Protein AF-A0A942TC23-F1 (afdb_monomer_lite)

Structure (mmCIF, N/CA/C/O backbone):
data_AF-A0A942TC23-F1
#
_entry.id   AF-A0A942TC23-F1
#
loop_
_atom_site.group_PDB
_atom_site.id
_atom_site.type_symbol
_atom_site.label_atom_id
_atom_site.label_alt_id
_atom_site.label_comp_id
_atom_site.label_asym_id
_atom_site.label_entity_id
_atom_site.label_seq_id
_atom_site.pdbx_PDB_ins_code
_atom_site.Cartn_x
_atom_site.Cartn_y
_atom_site.Cartn_z
_atom_site.occupancy
_atom_site.B_iso_or_equiv
_atom_site.auth_seq_id
_atom_site.auth_comp_id
_atom_site.auth_asym_id
_atom_site.auth_atom_id
_atom_site.pdbx_PDB_model_num
ATOM 1 N N . MET A 1 1 ? 9.535 6.719 2.657 1.00 56.94 1 MET A N 1
ATOM 2 C CA . MET A 1 1 ? 9.998 5.588 1.820 1.00 56.94 1 MET A CA 1
ATOM 3 C C . MET A 1 1 ? 11.506 5.660 1.689 1.00 56.94 1 MET A C 1
ATOM 5 O O . MET A 1 1 ? 12.014 6.706 1.308 1.00 56.94 1 MET A O 1
ATOM 9 N N . ASN A 1 2 ? 12.215 4.573 1.992 1.00 78.12 2 ASN A N 1
ATOM 10 C CA . ASN A 1 2 ? 13.659 4.498 1.777 1.00 78.12 2 ASN A CA 1
ATOM 11 C C . ASN A 1 2 ? 13.939 4.219 0.296 1.00 78.12 2 ASN A C 1
ATOM 13 O O . ASN A 1 2 ? 14.033 3.068 -0.122 1.00 78.12 2 ASN A O 1
ATOM 17 N N . THR A 1 3 ? 14.073 5.280 -0.502 1.00 85.50 3 THR A N 1
ATOM 18 C CA . THR A 1 3 ? 14.389 5.221 -1.944 1.00 85.50 3 THR A CA 1
ATOM 19 C C . THR A 1 3 ? 15.637 4.390 -2.247 1.00 85.50 3 THR A C 1
ATOM 21 O O . THR A 1 3 ? 15.688 3.712 -3.268 1.00 85.50 3 THR A O 1
ATOM 24 N N . LYS A 1 4 ? 16.606 4.364 -1.323 1.00 90.44 4 LYS A N 1
ATOM 25 C CA . LYS A 1 4 ? 17.812 3.529 -1.417 1.00 90.44 4 LYS A CA 1
ATOM 26 C C . LYS A 1 4 ? 17.490 2.032 -1.432 1.00 90.44 4 LYS A C 1
ATOM 28 O O . LYS A 1 4 ? 18.033 1.307 -2.253 1.00 90.44 4 LYS A O 1
ATOM 33 N N . ALA A 1 5 ? 16.586 1.574 -0.563 1.00 91.00 5 ALA A N 1
ATOM 34 C CA . ALA A 1 5 ? 16.213 0.160 -0.480 1.00 91.00 5 ALA A CA 1
ATOM 35 C C . ALA A 1 5 ? 15.488 -0.308 -1.752 1.00 91.00 5 ALA A C 1
ATOM 37 O O . ALA A 1 5 ? 15.766 -1.392 -2.254 1.00 91.00 5 ALA A O 1
ATOM 38 N N . LEU A 1 6 ? 14.625 0.545 -2.318 1.00 89.38 6 LEU A N 1
ATOM 39 C CA . LEU A 1 6 ? 13.988 0.276 -3.610 1.00 89.38 6 LEU A CA 1
ATOM 40 C C . LEU A 1 6 ? 15.001 0.221 -4.754 1.00 89.38 6 LEU A C 1
ATOM 42 O O . LEU A 1 6 ? 14.930 -0.692 -5.568 1.00 89.38 6 LEU A O 1
ATOM 46 N N . ALA A 1 7 ? 15.962 1.147 -4.801 1.00 93.06 7 ALA A N 1
ATOM 47 C CA . ALA A 1 7 ? 17.002 1.134 -5.826 1.00 93.06 7 ALA A CA 1
ATOM 48 C C . ALA A 1 7 ? 17.832 -0.159 -5.776 1.00 93.06 7 ALA A C 1
ATOM 50 O O . ALA A 1 7 ? 18.037 -0.790 -6.809 1.00 93.06 7 ALA A O 1
ATOM 51 N N . TYR A 1 8 ? 18.241 -0.607 -4.583 1.00 94.69 8 TYR A N 1
ATOM 52 C CA . TYR A 1 8 ? 18.938 -1.888 -4.432 1.00 94.69 8 TYR A CA 1
ATOM 53 C C . TYR A 1 8 ? 18.062 -3.085 -4.816 1.00 94.69 8 TYR A C 1
ATOM 55 O O . TYR A 1 8 ? 18.549 -3.993 -5.484 1.00 94.69 8 TYR A O 1
ATOM 63 N N . GLY A 1 9 ? 16.773 -3.071 -4.464 1.00 93.69 9 GLY A N 1
ATOM 64 C CA . GLY A 1 9 ? 15.825 -4.111 -4.870 1.00 93.69 9 GLY A CA 1
ATOM 65 C C . GLY A 1 9 ? 15.670 -4.210 -6.390 1.00 93.69 9 GLY A C 1
ATOM 66 O O . GLY A 1 9 ? 15.744 -5.304 -6.942 1.00 93.69 9 GLY A O 1
ATOM 67 N N . VAL A 1 10 ? 15.536 -3.072 -7.078 1.00 94.00 10 VAL A N 1
ATOM 68 C CA . VAL A 1 10 ? 15.460 -3.015 -8.547 1.00 94.00 10 VAL A CA 1
ATOM 69 C C . VAL A 1 10 ? 16.768 -3.469 -9.189 1.00 94.00 10 VAL A C 1
ATOM 71 O O . VAL A 1 10 ? 16.729 -4.201 -10.170 1.00 94.00 10 VAL A O 1
ATOM 74 N N . LEU A 1 11 ? 17.926 -3.087 -8.643 1.00 96.56 11 LEU A N 1
ATOM 75 C CA . LEU A 1 11 ? 19.220 -3.515 -9.180 1.00 96.56 11 LEU A CA 1
ATOM 76 C C . LEU A 1 11 ? 19.416 -5.028 -9.053 1.00 96.56 11 LEU A C 1
ATOM 78 O O . LEU A 1 11 ? 19.724 -5.689 -10.041 1.00 96.56 11 LEU A O 1
ATOM 82 N N . ILE A 1 12 ? 19.210 -5.585 -7.859 1.00 96.69 12 ILE A N 1
ATOM 83 C CA . ILE A 1 12 ? 19.391 -7.022 -7.618 1.00 96.69 12 ILE A CA 1
ATOM 84 C C . ILE A 1 12 ? 18.354 -7.821 -8.416 1.00 96.69 12 ILE A C 1
ATOM 86 O O . ILE A 1 12 ? 18.716 -8.760 -9.123 1.00 96.69 12 ILE A O 1
ATOM 90 N N . GLY A 1 13 ? 17.081 -7.419 -8.363 1.00 93.81 13 GLY A N 1
ATOM 91 C CA . GLY A 1 13 ? 16.005 -8.061 -9.118 1.00 93.81 13 GLY A CA 1
ATOM 92 C C . GLY A 1 13 ? 16.201 -7.954 -10.630 1.00 93.81 13 GLY A C 1
ATOM 93 O O . GLY A 1 13 ? 15.973 -8.925 -11.344 1.00 93.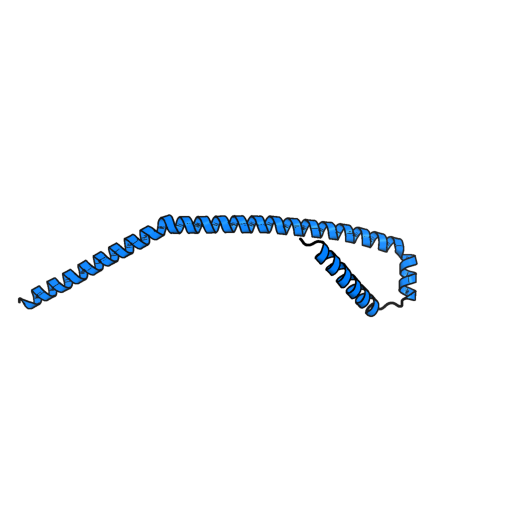81 13 GLY A O 1
ATOM 94 N N . GLY A 1 14 ? 16.695 -6.814 -11.115 1.00 95.81 14 GLY A N 1
ATOM 95 C CA . GLY A 1 14 ? 17.013 -6.594 -12.523 1.00 95.81 14 GLY A CA 1
ATOM 96 C C . GLY A 1 14 ? 18.158 -7.478 -13.010 1.00 95.81 14 GLY A C 1
ATOM 97 O O . GLY A 1 14 ? 18.043 -8.079 -14.072 1.00 95.81 14 GLY A O 1
ATOM 98 N N . VAL A 1 15 ? 19.233 -7.621 -12.228 1.00 97.31 15 VAL A N 1
ATOM 99 C CA . VAL A 1 15 ? 20.358 -8.508 -12.578 1.00 97.31 15 VAL A CA 1
ATOM 100 C C . VAL A 1 15 ? 19.920 -9.969 -12.595 1.00 97.31 15 VAL A C 1
ATOM 102 O O . VAL A 1 15 ? 20.186 -10.672 -13.567 1.00 97.31 15 VAL A O 1
ATOM 105 N N . VAL A 1 16 ? 19.227 -10.424 -11.548 1.00 97.31 16 VAL A N 1
ATOM 106 C CA . VAL A 1 16 ? 18.739 -11.808 -11.468 1.00 97.31 16 VAL A CA 1
ATOM 107 C C . VAL A 1 16 ? 17.738 -12.087 -12.588 1.00 97.31 16 VAL A C 1
ATOM 109 O O . VAL A 1 16 ? 17.874 -13.094 -13.272 1.00 97.31 16 VAL A O 1
ATOM 112 N N . GLY A 1 17 ? 16.789 -11.179 -12.827 1.00 93.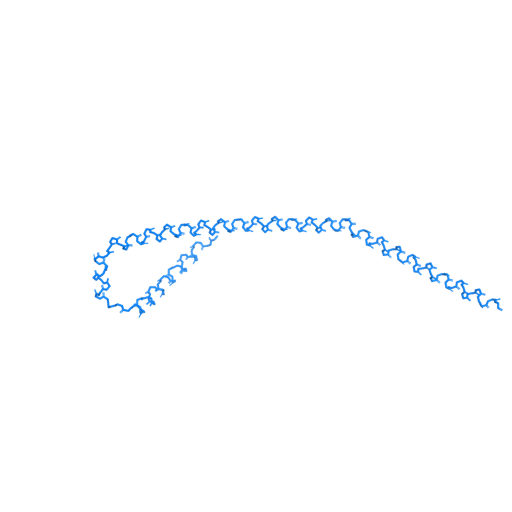50 17 GLY A N 1
ATOM 113 C CA . GLY A 1 17 ? 15.787 -11.304 -13.885 1.00 93.50 17 GLY A CA 1
ATOM 114 C C . GLY A 1 17 ? 16.388 -11.289 -15.289 1.00 93.50 17 GLY A C 1
ATOM 115 O O . GLY A 1 17 ? 15.986 -12.076 -16.139 1.00 93.50 17 GLY A O 1
ATOM 116 N N . ALA A 1 18 ? 17.391 -10.445 -15.540 1.00 92.00 18 ALA A N 1
ATOM 117 C CA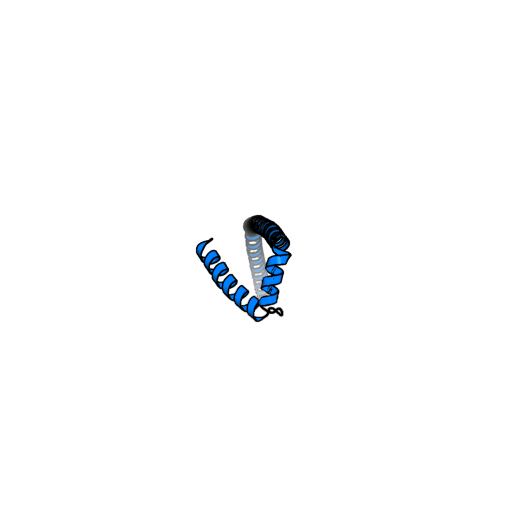 . ALA A 1 18 ? 18.110 -10.451 -16.809 1.00 92.00 18 ALA A CA 1
ATOM 118 C C . ALA A 1 18 ? 18.897 -11.754 -16.998 1.00 92.00 18 ALA A C 1
ATOM 120 O O . ALA A 1 18 ? 18.872 -12.330 -18.081 1.00 92.00 18 ALA A O 1
ATOM 121 N N . ALA A 1 19 ? 19.566 -12.247 -15.953 1.00 93.50 19 ALA A N 1
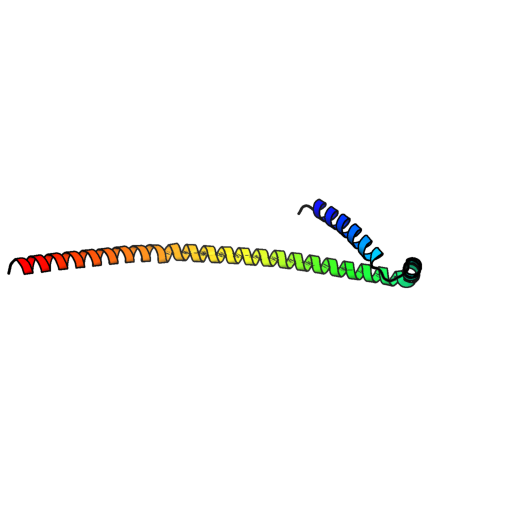ATOM 122 C CA . ALA A 1 19 ? 20.315 -13.498 -16.017 1.00 93.50 19 ALA A CA 1
ATOM 123 C C . ALA A 1 19 ? 19.399 -14.703 -16.280 1.00 93.50 19 ALA A C 1
ATOM 125 O O . ALA A 1 19 ? 19.706 -15.527 -17.141 1.00 93.50 19 ALA A O 1
ATOM 126 N N . THR A 1 20 ? 18.259 -14.793 -15.589 1.00 93.19 20 THR A N 1
ATOM 127 C CA . THR A 1 20 ? 17.282 -15.863 -15.825 1.00 93.19 20 THR A CA 1
ATOM 128 C C . THR A 1 20 ? 16.663 -15.751 -17.210 1.00 93.19 20 THR A C 1
ATOM 130 O O . THR A 1 20 ? 16.601 -16.762 -17.905 1.00 93.19 20 THR A O 1
ATOM 133 N N . ALA A 1 21 ? 16.282 -14.547 -17.650 1.00 88.31 21 ALA A N 1
ATOM 134 C CA . ALA A 1 21 ? 15.747 -14.314 -18.989 1.00 88.31 21 ALA A CA 1
ATOM 135 C C . ALA A 1 21 ? 16.749 -14.710 -20.081 1.00 88.31 21 ALA A C 1
ATOM 137 O O . ALA A 1 21 ? 16.372 -15.382 -21.033 1.00 88.31 21 ALA A O 1
ATOM 138 N N . LEU A 1 22 ? 18.033 -14.368 -19.931 1.00 87.19 22 LEU A N 1
ATOM 139 C CA . LEU A 1 22 ? 19.078 -14.771 -20.877 1.00 87.19 22 LEU A CA 1
ATOM 140 C C . LEU A 1 22 ? 19.313 -16.287 -20.886 1.00 87.19 22 LEU A C 1
ATOM 142 O O . LEU A 1 22 ? 19.587 -16.843 -21.945 1.00 87.19 22 LEU A O 1
ATOM 146 N N . LEU A 1 23 ? 19.196 -16.957 -19.736 1.00 88.19 23 LEU A N 1
ATOM 147 C CA . LEU A 1 23 ? 19.357 -18.410 -19.633 1.00 88.19 23 LEU A CA 1
ATOM 148 C C . LEU A 1 23 ? 18.160 -19.184 -20.211 1.00 88.19 23 LEU A C 1
ATOM 150 O O . LEU A 1 23 ? 18.335 -20.288 -20.717 1.00 88.19 23 LEU A O 1
ATOM 154 N N . THR A 1 24 ? 16.954 -18.619 -20.122 1.00 86.38 24 THR A N 1
ATOM 155 C CA . THR A 1 24 ? 15.707 -19.246 -20.604 1.00 86.38 24 THR A CA 1
ATOM 156 C C . THR A 1 24 ? 15.260 -18.766 -21.983 1.00 86.38 24 THR A C 1
ATOM 158 O O . THR A 1 24 ? 14.319 -19.330 -22.540 1.00 86.38 24 THR A O 1
ATOM 161 N N . ALA A 1 25 ? 15.920 -17.762 -22.564 1.00 82.94 25 ALA A N 1
ATOM 162 C CA . ALA A 1 25 ? 15.612 -17.284 -23.904 1.00 82.94 25 ALA A CA 1
ATOM 163 C C . ALA A 1 25 ? 15.845 -18.400 -24.947 1.00 82.94 25 ALA A C 1
ATOM 165 O O . ALA A 1 25 ? 16.951 -18.935 -25.034 1.00 82.94 25 ALA A O 1
ATOM 166 N N . PRO A 1 26 ? 14.847 -18.734 -25.786 1.00 75.38 26 PRO A N 1
ATOM 167 C CA . PRO A 1 26 ? 14.953 -19.817 -26.768 1.00 75.38 26 PRO A CA 1
ATOM 168 C C . PRO A 1 26 ? 15.817 -19.464 -27.997 1.00 75.38 26 PRO A C 1
ATOM 170 O O . PRO A 1 26 ? 16.090 -20.331 -28.823 1.00 75.38 26 PRO A O 1
ATOM 173 N N . SER A 1 27 ? 16.238 -18.201 -28.144 1.00 76.00 27 SER A N 1
ATOM 174 C CA . SER A 1 27 ? 16.984 -17.683 -29.300 1.00 76.00 27 SER A CA 1
ATOM 175 C C . SER A 1 27 ? 18.499 -17.698 -29.088 1.00 76.00 27 SER A C 1
ATOM 177 O O . SER A 1 27 ? 18.989 -17.323 -28.021 1.00 76.00 27 SER A O 1
ATOM 179 N N . SER A 1 28 ? 19.268 -18.007 -30.135 1.00 81.31 28 SER A N 1
ATOM 180 C CA . SER A 1 28 ? 20.733 -17.913 -30.076 1.00 81.31 28 SER A CA 1
ATOM 181 C C . SER A 1 28 ? 21.210 -16.456 -29.935 1.00 81.31 28 SER A C 1
ATOM 183 O O . SER A 1 28 ? 20.615 -15.531 -30.488 1.00 81.31 28 SER A O 1
ATOM 185 N N . GLY A 1 29 ? 22.339 -16.215 -29.256 1.00 81.12 29 GLY A N 1
ATOM 186 C CA . GLY A 1 29 ? 22.864 -14.851 -29.069 1.00 81.12 29 GLY A CA 1
ATOM 187 C C . GLY A 1 29 ? 23.184 -14.102 -30.378 1.00 81.12 29 GLY A C 1
ATOM 188 O O . GLY A 1 29 ? 23.129 -12.871 -30.420 1.00 81.12 29 GLY A O 1
ATOM 189 N N . LYS A 1 30 ? 23.483 -14.831 -31.466 1.00 84.00 30 LYS A N 1
ATOM 190 C CA . LYS A 1 30 ? 23.681 -14.265 -32.814 1.00 84.00 30 LYS A CA 1
ATOM 191 C C . LYS A 1 30 ? 22.374 -13.712 -33.380 1.00 84.00 30 LYS A C 1
ATOM 193 O O . LYS A 1 30 ? 22.362 -12.627 -33.955 1.00 84.00 30 LYS A O 1
ATOM 198 N N . GLU A 1 31 ? 21.293 -14.450 -33.189 1.00 84.56 31 GLU A N 1
ATOM 199 C CA . GLU A 1 31 ? 19.954 -14.094 -33.640 1.00 84.56 31 GLU A CA 1
ATOM 200 C C . GLU A 1 31 ? 19.407 -12.907 -32.849 1.00 84.56 31 GLU A C 1
ATOM 202 O O . GLU A 1 31 ? 18.974 -11.934 -33.454 1.00 84.56 31 GLU A O 1
ATOM 207 N N . LEU A 1 32 ? 19.584 -12.900 -31.524 1.00 82.56 32 LEU A N 1
ATOM 208 C CA . LEU A 1 32 ? 19.216 -11.766 -30.672 1.00 82.56 32 LEU A CA 1
ATOM 209 C C . LEU A 1 32 ? 19.943 -10.474 -31.083 1.00 82.56 32 LEU A C 1
ATOM 211 O O . LEU A 1 32 ? 19.337 -9.408 -31.151 1.00 82.56 32 LEU A O 1
ATOM 215 N N . ARG A 1 33 ? 21.242 -10.549 -31.410 1.00 85.25 33 ARG A N 1
ATOM 216 C CA . ARG A 1 33 ? 22.001 -9.393 -31.925 1.00 85.25 33 ARG A CA 1
ATOM 217 C C . ARG A 1 33 ? 21.515 -8.920 -33.293 1.00 85.25 33 ARG A C 1
ATOM 219 O O . ARG A 1 33 ? 21.542 -7.715 -33.539 1.00 85.25 33 ARG A O 1
ATOM 226 N N . ASN A 1 34 ? 21.124 -9.834 -34.179 1.00 86.69 34 ASN A N 1
ATOM 227 C CA . ASN A 1 34 ? 20.569 -9.476 -35.485 1.00 86.69 34 ASN A CA 1
ATOM 228 C C . ASN A 1 34 ? 19.191 -8.822 -35.329 1.00 86.69 34 ASN A C 1
ATOM 230 O O . ASN A 1 34 ? 18.985 -7.730 -35.850 1.00 86.69 34 ASN A O 1
ATOM 234 N N . GLN A 1 35 ? 18.314 -9.400 -34.506 1.00 83.62 35 GLN A N 1
ATOM 235 C CA . GLN A 1 35 ? 17.011 -8.826 -34.168 1.00 83.62 35 GLN A CA 1
ATOM 236 C C . GLN A 1 35 ? 17.148 -7.437 -33.531 1.00 83.62 35 GLN A C 1
ATOM 238 O O . GLN A 1 35 ? 16.422 -6.520 -33.895 1.00 83.62 35 GLN A O 1
ATOM 243 N N . LEU A 1 36 ? 18.125 -7.225 -32.641 1.00 82.56 36 LEU A N 1
ATOM 244 C CA . LEU A 1 36 ? 18.390 -5.898 -32.070 1.00 82.56 36 LEU A CA 1
ATOM 245 C C . LEU A 1 36 ? 18.801 -4.862 -33.124 1.00 82.56 36 LEU A C 1
ATOM 247 O O . LEU A 1 36 ? 18.479 -3.683 -32.985 1.00 82.56 36 LEU A O 1
ATOM 251 N N . LYS A 1 37 ? 19.545 -5.280 -34.154 1.00 85.06 37 LYS A N 1
ATOM 252 C CA . LYS A 1 37 ? 19.946 -4.393 -35.252 1.00 85.06 37 LYS A CA 1
ATOM 253 C C . LYS A 1 37 ? 18.768 -4.056 -36.160 1.00 85.06 37 LYS A C 1
ATOM 255 O O . LYS A 1 37 ? 18.654 -2.908 -36.574 1.00 85.06 37 LYS A O 1
ATOM 260 N N . GLU A 1 38 ? 17.919 -5.035 -36.447 1.00 87.12 38 GLU A N 1
ATOM 261 C CA . GLU A 1 38 ? 16.790 -4.892 -37.370 1.00 87.12 38 GLU A CA 1
ATOM 262 C C . GLU A 1 38 ? 15.578 -4.209 -36.720 1.00 87.12 38 GLU A C 1
ATOM 264 O O . GLU A 1 38 ? 14.918 -3.402 -37.362 1.00 87.12 38 GLU A O 1
ATOM 269 N N . SER A 1 39 ? 15.322 -4.458 -35.432 1.00 86.62 39 SER A N 1
ATOM 270 C CA . SER A 1 39 ? 14.110 -4.019 -34.715 1.00 86.62 39 SER A CA 1
ATOM 271 C C . SER A 1 39 ? 14.363 -2.882 -33.717 1.00 86.62 39 SER A C 1
ATOM 273 O O . SER A 1 39 ? 13.596 -2.685 -32.776 1.00 86.62 39 SER A O 1
ATOM 275 N N . LYS A 1 40 ? 15.460 -2.124 -33.861 1.00 86.81 40 LYS A N 1
ATOM 276 C CA . LYS A 1 40 ? 15.843 -1.069 -32.899 1.00 86.81 40 LYS A CA 1
ATOM 277 C C . LYS A 1 40 ? 14.720 -0.050 -32.658 1.00 86.81 40 LYS A C 1
ATOM 279 O O . LYS A 1 40 ? 14.524 0.371 -31.521 1.00 86.81 40 LYS A O 1
ATOM 284 N N . SER A 1 41 ? 14.011 0.362 -33.709 1.00 87.50 41 SER A N 1
ATOM 285 C CA . SER A 1 41 ? 12.872 1.286 -33.606 1.00 87.50 41 SER A CA 1
ATOM 286 C C . SER A 1 41 ? 11.753 0.723 -32.735 1.00 87.50 41 SER A C 1
ATOM 288 O O . SER A 1 41 ? 11.190 1.446 -31.918 1.00 87.50 41 SER A O 1
ATOM 290 N N . ASP A 1 42 ? 11.482 -0.572 -32.864 1.00 89.81 42 ASP A N 1
ATOM 291 C CA . ASP A 1 42 ? 10.398 -1.240 -32.152 1.00 89.81 42 ASP A CA 1
ATOM 292 C C . ASP A 1 42 ? 10.738 -1.367 -30.671 1.00 89.81 42 ASP A C 1
ATOM 294 O O . ASP A 1 42 ? 9.903 -1.070 -29.825 1.00 89.81 42 ASP A O 1
ATOM 298 N N . TRP A 1 43 ? 11.995 -1.682 -30.346 1.00 87.44 43 TRP A N 1
ATOM 299 C CA . TRP A 1 43 ? 12.492 -1.663 -28.968 1.00 87.44 43 TRP A CA 1
ATOM 300 C C . TRP A 1 43 ? 12.396 -0.280 -28.321 1.00 87.44 43 TRP A C 1
ATOM 302 O O . TRP A 1 43 ? 12.078 -0.183 -27.137 1.00 87.44 43 TRP A O 1
ATOM 312 N N . ILE A 1 44 ? 12.653 0.794 -29.078 1.00 90.75 44 ILE A N 1
ATOM 313 C CA . ILE A 1 44 ? 12.487 2.165 -28.574 1.00 90.75 44 ILE A CA 1
ATOM 314 C C . ILE A 1 44 ? 11.014 2.443 -28.279 1.00 90.75 44 ILE A C 1
ATOM 316 O O . ILE A 1 44 ? 10.717 2.972 -27.210 1.00 90.75 44 ILE A O 1
ATOM 320 N N . ARG A 1 45 ? 10.104 2.059 -29.182 1.00 93.38 45 ARG A N 1
ATOM 321 C CA . ARG A 1 45 ? 8.663 2.237 -28.973 1.00 93.38 45 ARG A CA 1
ATOM 322 C C . ARG A 1 45 ? 8.174 1.444 -27.763 1.00 93.38 45 ARG A C 1
ATOM 324 O O . ARG A 1 45 ? 7.583 2.024 -26.869 1.00 93.38 45 ARG A O 1
ATOM 331 N N . ILE A 1 46 ? 8.536 0.165 -27.662 1.00 91.75 46 ILE A N 1
ATOM 332 C CA . ILE A 1 46 ? 8.191 -0.688 -26.513 1.00 91.75 46 ILE A CA 1
ATOM 333 C C . ILE A 1 46 ? 8.700 -0.077 -25.200 1.00 91.75 46 ILE A C 1
ATOM 335 O O . ILE A 1 46 ? 8.004 -0.105 -24.191 1.00 91.75 46 ILE A O 1
ATOM 339 N N . ALA A 1 47 ? 9.908 0.495 -25.192 1.00 91.31 47 ALA A N 1
ATOM 340 C CA . ALA A 1 47 ? 10.442 1.156 -24.005 1.00 91.31 47 ALA A CA 1
ATOM 341 C C . ALA A 1 47 ? 9.691 2.453 -23.650 1.00 91.31 47 ALA A C 1
ATOM 343 O O . ALA A 1 47 ? 9.606 2.799 -22.470 1.00 91.31 47 ALA A O 1
ATOM 344 N N . GLN A 1 48 ? 9.175 3.180 -24.646 1.00 94.88 48 GLN A N 1
ATOM 345 C CA . GLN A 1 48 ? 8.326 4.353 -24.434 1.00 94.88 48 GLN A CA 1
ATOM 346 C C . GLN A 1 48 ? 6.960 3.946 -23.877 1.00 94.88 48 GLN A C 1
ATOM 348 O O . GLN A 1 48 ? 6.576 4.474 -22.837 1.00 94.88 48 GLN A O 1
ATOM 353 N N . ASP A 1 49 ? 6.313 2.952 -24.483 1.00 95.69 49 ASP A N 1
ATOM 354 C CA . ASP A 1 49 ? 5.022 2.421 -24.038 1.00 95.69 49 ASP A CA 1
ATOM 355 C C . ASP A 1 49 ? 5.127 1.898 -22.593 1.00 95.69 49 ASP A C 1
ATOM 357 O O . ASP A 1 49 ? 4.386 2.316 -21.709 1.00 95.69 49 ASP A O 1
ATOM 361 N N . LEU A 1 50 ? 6.158 1.095 -22.295 1.00 94.69 50 LEU A N 1
ATOM 362 C CA . LEU A 1 50 ? 6.414 0.586 -20.943 1.00 94.69 50 LEU A CA 1
ATOM 363 C C . LEU A 1 50 ? 6.627 1.712 -19.920 1.00 94.69 50 LEU A C 1
ATOM 365 O O . LEU A 1 50 ? 6.275 1.575 -18.747 1.00 94.69 50 LEU A O 1
ATOM 369 N N . LYS A 1 51 ? 7.250 2.819 -20.334 1.00 93.88 51 LYS A N 1
ATOM 370 C CA . LYS A 1 51 ? 7.450 3.978 -19.462 1.00 93.88 51 LYS A CA 1
ATOM 371 C C . LYS A 1 51 ? 6.119 4.662 -19.158 1.00 93.88 51 LYS A C 1
ATOM 373 O O . LYS A 1 51 ? 5.923 5.058 -18.010 1.00 93.88 51 LYS A O 1
ATOM 378 N N . GLU A 1 52 ? 5.254 4.826 -20.153 1.00 96.06 52 GLU A N 1
ATOM 379 C CA . GLU A 1 52 ? 3.915 5.395 -19.969 1.00 96.06 52 GLU A CA 1
ATOM 380 C C . GLU A 1 52 ? 3.074 4.501 -19.051 1.00 96.06 52 GLU A C 1
ATOM 382 O O . GLU A 1 52 ? 2.628 4.969 -18.002 1.00 96.06 52 GLU A O 1
ATOM 387 N N . ASP A 1 53 ? 3.024 3.196 -19.322 1.00 95.25 53 ASP A N 1
ATOM 388 C CA . ASP A 1 53 ? 2.333 2.212 -18.480 1.00 95.25 53 ASP A CA 1
ATOM 389 C C . ASP A 1 53 ? 2.841 2.238 -17.028 1.00 95.25 53 ASP A C 1
ATOM 391 O O . ASP A 1 53 ? 2.068 2.218 -16.066 1.00 95.25 53 ASP A O 1
ATOM 395 N N . ALA A 1 54 ? 4.161 2.321 -16.833 1.00 93.00 54 ALA A N 1
ATOM 396 C CA . ALA A 1 54 ? 4.751 2.393 -15.500 1.00 93.00 54 ALA A CA 1
ATOM 397 C C . ALA A 1 54 ? 4.363 3.681 -14.752 1.00 93.00 54 ALA A C 1
ATOM 399 O O . ALA A 1 54 ? 4.198 3.661 -13.526 1.00 93.00 54 ALA A O 1
ATOM 400 N N . ILE A 1 55 ? 4.221 4.804 -15.464 1.00 94.62 55 ILE A N 1
ATOM 401 C CA . ILE A 1 55 ? 3.740 6.066 -14.891 1.00 94.62 55 ILE A CA 1
ATOM 402 C C . ILE A 1 55 ? 2.269 5.929 -14.488 1.00 94.62 55 ILE A C 1
ATOM 404 O O . ILE A 1 55 ? 1.909 6.327 -13.377 1.00 94.62 55 ILE A O 1
ATOM 408 N N . ASP A 1 56 ? 1.445 5.309 -15.324 1.00 95.94 56 ASP A N 1
ATOM 409 C CA . ASP A 1 56 ? 0.019 5.125 -15.057 1.00 95.94 56 ASP A CA 1
ATOM 410 C C . ASP A 1 56 ? -0.241 4.181 -13.884 1.00 95.94 56 ASP A C 1
ATOM 412 O O . ASP A 1 56 ? -1.046 4.492 -12.997 1.00 95.94 56 ASP A O 1
ATOM 416 N N . ILE A 1 57 ? 0.505 3.078 -13.793 1.00 94.56 57 ILE A N 1
ATOM 417 C CA . ILE A 1 57 ? 0.469 2.177 -12.635 1.00 94.56 57 ILE A CA 1
ATOM 418 C C . ILE A 1 57 ? 0.881 2.933 -11.374 1.00 94.56 57 ILE A C 1
ATOM 420 O O . ILE A 1 57 ? 0.202 2.849 -10.350 1.00 94.56 57 ILE A O 1
ATOM 424 N N . LYS A 1 58 ? 1.965 3.714 -11.430 1.00 91.62 58 LYS A N 1
ATOM 425 C CA . LYS A 1 58 ? 2.417 4.513 -10.285 1.00 91.62 58 LYS A CA 1
ATOM 426 C C . LYS A 1 58 ? 1.331 5.487 -9.821 1.00 91.62 58 LYS A C 1
ATOM 428 O O . LYS A 1 58 ? 1.089 5.590 -8.618 1.00 91.62 58 LYS A O 1
ATOM 433 N N . ASN A 1 59 ? 0.687 6.188 -10.751 1.00 94.62 59 ASN A N 1
ATOM 434 C CA . ASN A 1 59 ? -0.382 7.135 -10.445 1.00 94.62 59 ASN A CA 1
ATOM 435 C C . ASN A 1 59 ? -1.602 6.425 -9.846 1.00 94.62 59 ASN A C 1
ATOM 437 O O . ASN A 1 59 ? -2.135 6.874 -8.832 1.00 94.62 59 ASN A O 1
ATOM 441 N N . SER A 1 60 ? -1.991 5.284 -10.414 1.00 93.94 60 SER A N 1
ATOM 442 C CA . SER A 1 60 ? -3.110 4.468 -9.936 1.00 93.94 60 SER A CA 1
ATOM 443 C C . SER A 1 60 ? -2.860 3.935 -8.527 1.00 93.94 60 SER A C 1
ATOM 445 O O . SER A 1 60 ? -3.705 4.084 -7.648 1.00 93.94 60 SER A O 1
ATOM 447 N N . VAL A 1 61 ? -1.667 3.395 -8.264 1.00 92.50 61 VAL A N 1
ATOM 448 C CA . VAL A 1 61 ? -1.273 2.918 -6.930 1.00 92.50 61 VAL A CA 1
ATOM 449 C C . VAL A 1 61 ? -1.249 4.066 -5.925 1.00 92.50 61 VAL A C 1
ATOM 451 O O . VAL A 1 61 ? -1.726 3.902 -4.802 1.00 92.50 61 VAL A O 1
ATOM 454 N N . ALA A 1 62 ? -0.730 5.235 -6.307 1.00 92.56 62 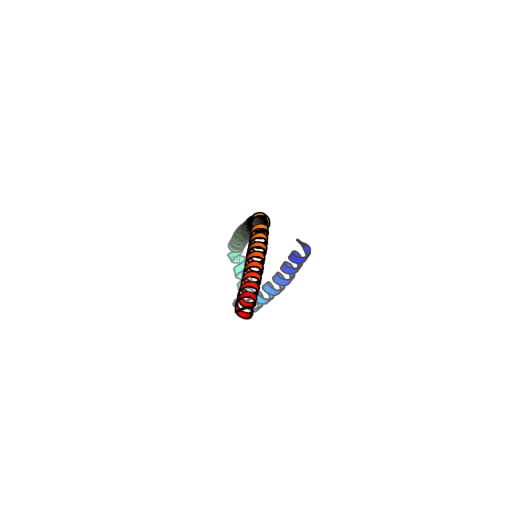ALA A N 1
ATOM 455 C CA . ALA A 1 62 ? -0.725 6.409 -5.439 1.00 92.56 62 ALA A CA 1
ATOM 456 C C . ALA A 1 62 ? -2.150 6.875 -5.107 1.00 92.56 62 ALA A C 1
ATOM 458 O O . ALA A 1 62 ? -2.438 7.164 -3.945 1.00 92.56 62 ALA A O 1
ATOM 459 N N . LYS A 1 63 ? -3.041 6.896 -6.106 1.00 93.94 63 LYS A N 1
ATOM 460 C CA . LYS A 1 63 ? -4.454 7.246 -5.942 1.00 93.94 63 LYS A CA 1
ATOM 461 C C . LYS A 1 63 ? -5.160 6.267 -5.007 1.00 93.94 63 LYS A C 1
ATOM 463 O O . LYS A 1 63 ? -5.670 6.700 -3.982 1.00 93.94 63 LYS A O 1
ATOM 468 N N . VAL A 1 64 ? -5.086 4.964 -5.283 1.00 94.19 64 VAL A N 1
ATOM 469 C CA . VAL A 1 64 ? -5.694 3.914 -4.445 1.00 94.19 64 VAL A CA 1
ATOM 470 C C . VAL A 1 64 ? -5.141 3.944 -3.023 1.00 94.19 64 VAL A C 1
ATOM 472 O O . VAL A 1 64 ? -5.895 3.832 -2.064 1.00 94.19 64 VAL A O 1
ATOM 475 N N . SER A 1 65 ? -3.832 4.145 -2.858 1.00 92.06 65 SER A N 1
ATOM 476 C CA . SER A 1 65 ? -3.226 4.245 -1.525 1.00 92.06 65 SER A CA 1
ATOM 477 C C . SER A 1 65 ? -3.736 5.463 -0.754 1.00 92.06 65 SER A C 1
ATOM 479 O O . SER A 1 65 ? -3.898 5.397 0.464 1.00 92.06 65 SER A O 1
ATOM 481 N N . LYS A 1 66 ? -3.972 6.586 -1.444 1.00 93.38 66 LYS A N 1
ATOM 482 C CA . LYS A 1 66 ? -4.509 7.805 -0.836 1.00 93.38 66 LYS A CA 1
ATOM 483 C C . LYS A 1 66 ? -5.986 7.636 -0.478 1.00 93.38 66 LYS A C 1
ATOM 485 O O . LYS A 1 66 ? -6.334 7.843 0.679 1.00 93.38 66 LYS A O 1
ATOM 490 N N . GLU A 1 67 ? -6.807 7.216 -1.435 1.00 93.56 67 GLU A N 1
ATOM 491 C CA . GLU A 1 67 ? -8.247 6.999 -1.252 1.00 93.56 67 GLU A CA 1
ATOM 492 C C . GLU A 1 67 ? -8.506 5.933 -0.184 1.00 93.56 67 GLU A C 1
ATOM 494 O O . GLU A 1 67 ? -9.256 6.170 0.755 1.00 93.56 67 GLU A O 1
ATOM 499 N N . GLY A 1 68 ? -7.801 4.800 -0.234 1.00 91.81 68 GLY A N 1
ATOM 500 C CA . GLY A 1 68 ? -7.906 3.754 0.782 1.00 91.81 68 GLY A CA 1
ATOM 501 C C . GLY A 1 68 ? -7.518 4.243 2.180 1.00 91.81 68 GLY A C 1
ATOM 502 O O . GLY A 1 68 ? -8.166 3.888 3.161 1.00 91.81 68 GLY A O 1
ATOM 503 N N . LYS A 1 69 ? -6.499 5.105 2.294 1.00 93.50 69 LYS A N 1
ATOM 504 C CA . LYS A 1 69 ? -6.126 5.711 3.580 1.00 93.50 69 LYS A CA 1
ATOM 505 C C . LYS A 1 69 ? -7.201 6.666 4.099 1.00 93.50 69 LYS A C 1
ATOM 507 O O . LYS A 1 69 ? -7.422 6.701 5.306 1.00 93.50 69 LYS A O 1
ATOM 512 N N . GLU A 1 70 ? -7.821 7.452 3.224 1.00 92.62 70 GLU A N 1
ATOM 513 C CA . GLU A 1 70 ? -8.913 8.360 3.589 1.00 92.62 70 GLU A CA 1
ATOM 514 C C . GLU A 1 70 ? -10.142 7.570 4.056 1.00 92.62 70 GLU A C 1
ATOM 516 O O . GLU A 1 70 ? -10.594 7.803 5.173 1.00 92.62 70 GLU A O 1
ATOM 521 N N . ILE A 1 71 ? -10.561 6.548 3.302 1.00 93.69 71 ILE A N 1
ATOM 522 C CA . ILE A 1 71 ? -11.680 5.656 3.654 1.00 93.69 71 ILE A CA 1
ATOM 523 C C . ILE A 1 71 ? -11.447 4.969 5.005 1.00 93.69 71 ILE A C 1
ATOM 525 O O . ILE A 1 71 ? -12.322 4.968 5.864 1.00 93.69 71 ILE A O 1
ATOM 529 N N . ILE A 1 72 ? -10.256 4.399 5.233 1.00 93.12 72 ILE A N 1
ATOM 530 C CA . ILE A 1 72 ? -9.939 3.743 6.515 1.00 93.12 72 ILE A CA 1
ATOM 531 C C . ILE A 1 72 ? -10.002 4.745 7.672 1.00 93.12 72 ILE A C 1
ATOM 533 O O . ILE A 1 72 ? -10.424 4.397 8.773 1.00 93.12 72 ILE A O 1
ATOM 537 N N . LYS A 1 73 ? -9.561 5.985 7.446 1.00 93.12 73 LYS A N 1
ATOM 538 C CA . LYS A 1 73 ? -9.545 7.021 8.480 1.00 93.12 73 LYS A CA 1
ATOM 539 C C . LYS A 1 73 ? -10.954 7.516 8.811 1.00 93.12 73 LYS A C 1
ATOM 541 O O . LYS A 1 73 ? -11.232 7.742 9.983 1.00 93.12 73 LYS A O 1
ATOM 546 N N . GLU A 1 74 ? -11.802 7.672 7.801 1.00 93.50 74 GLU A N 1
ATOM 547 C CA . GLU A 1 74 ? -13.223 7.999 7.950 1.00 93.50 74 GLU A CA 1
ATOM 548 C C . GLU A 1 74 ? -13.950 6.893 8.714 1.00 93.50 74 GLU A C 1
ATOM 550 O O . GLU A 1 74 ? -14.471 7.151 9.794 1.00 93.50 74 GLU A O 1
ATOM 555 N N . LEU A 1 75 ? -13.827 5.640 8.263 1.00 94.38 75 LEU A N 1
ATOM 556 C CA . LEU A 1 75 ? -14.419 4.484 8.936 1.00 94.38 75 LEU A CA 1
ATOM 557 C C . LEU A 1 75 ? -13.968 4.371 10.400 1.00 94.38 75 LEU A C 1
ATOM 559 O O . LEU A 1 75 ? -14.777 4.107 11.285 1.00 94.38 75 LEU A O 1
ATOM 563 N N . ALA A 1 76 ? -12.678 4.577 10.679 1.00 92.62 76 ALA A N 1
ATOM 564 C CA . ALA A 1 76 ? -12.170 4.571 12.049 1.00 92.62 76 ALA A CA 1
ATOM 565 C C . ALA A 1 76 ? -12.767 5.706 12.901 1.00 92.62 76 ALA A C 1
ATOM 567 O O . ALA A 1 76 ? -12.978 5.521 14.100 1.00 92.62 76 ALA A O 1
ATOM 568 N N . GLY A 1 77 ? -13.032 6.867 12.297 1.00 94.38 77 GLY A N 1
ATOM 569 C CA . GLY A 1 77 ? -13.732 7.980 12.935 1.00 94.38 77 GLY A CA 1
ATOM 570 C C . GLY A 1 77 ? -15.185 7.636 13.251 1.00 94.38 77 GLY A C 1
ATOM 571 O O . GLY A 1 77 ? -15.603 7.794 14.395 1.00 94.38 77 GLY A O 1
ATOM 572 N N . ASP A 1 78 ? -15.914 7.094 12.280 1.00 93.94 78 ASP A N 1
ATOM 573 C CA . ASP A 1 78 ? -17.323 6.722 12.428 1.00 93.94 78 ASP A CA 1
ATOM 574 C C . ASP A 1 78 ? -17.519 5.631 13.478 1.00 93.94 78 ASP A C 1
ATOM 576 O O . ASP A 1 78 ? -18.368 5.755 14.358 1.00 93.94 78 ASP A O 1
ATOM 580 N N . VAL A 1 79 ? -16.677 4.593 13.454 1.00 94.94 79 VAL A N 1
ATOM 581 C CA . VAL A 1 79 ? -16.690 3.535 14.474 1.00 94.94 79 VAL A CA 1
ATOM 582 C C . VAL A 1 79 ? -16.422 4.117 15.858 1.00 94.94 79 VAL A C 1
ATOM 584 O O . VAL A 1 79 ? -17.090 3.747 16.820 1.00 94.94 79 VAL A O 1
ATOM 587 N N . LYS A 1 80 ? -15.464 5.043 15.975 1.00 94.44 80 LYS A N 1
ATOM 588 C CA . LYS A 1 80 ? -15.172 5.695 17.251 1.00 94.44 80 LYS A CA 1
ATOM 589 C C . LYS A 1 80 ? -16.380 6.489 17.759 1.00 94.44 80 LYS A C 1
ATOM 591 O O . LYS A 1 80 ? -16.725 6.344 18.926 1.00 94.44 80 LYS A O 1
ATOM 596 N N . MET A 1 81 ? -17.027 7.278 16.901 1.00 94.44 81 MET A N 1
ATOM 597 C CA . MET A 1 81 ? -18.223 8.042 17.275 1.00 94.44 81 MET A CA 1
ATOM 598 C C . MET A 1 81 ? -19.370 7.123 17.701 1.00 94.44 81 MET A C 1
ATOM 600 O O . MET A 1 81 ? -19.965 7.355 18.747 1.00 94.44 81 MET A O 1
ATOM 604 N N . ALA A 1 82 ? -19.624 6.048 16.952 1.00 93.56 82 ALA A N 1
ATOM 605 C CA . ALA A 1 82 ? -20.668 5.082 17.283 1.00 93.56 82 ALA A CA 1
ATOM 606 C C . ALA A 1 82 ? -20.430 4.408 18.647 1.00 93.56 82 ALA A C 1
ATOM 608 O O . ALA A 1 82 ? -21.369 4.197 19.412 1.00 93.56 82 ALA A O 1
ATOM 609 N N . VAL A 1 83 ? -19.172 4.092 18.979 1.00 93.88 83 VAL A N 1
ATOM 610 C CA . VAL A 1 83 ? -18.812 3.544 20.297 1.00 93.88 83 VAL A CA 1
ATOM 611 C C . VAL A 1 83 ? -18.999 4.584 21.402 1.00 93.88 83 VAL A C 1
ATOM 613 O O . VAL A 1 83 ? -19.553 4.255 22.448 1.00 93.88 83 VAL A O 1
ATOM 616 N N . GLU A 1 84 ? -18.568 5.829 21.186 1.00 93.50 84 GLU A N 1
ATOM 617 C CA . GLU A 1 84 ? -18.741 6.916 22.161 1.00 93.50 84 GLU A CA 1
ATOM 618 C C . GLU A 1 84 ? -20.224 7.222 22.428 1.00 93.50 84 GLU A C 1
ATOM 620 O O . GLU A 1 84 ? -20.611 7.461 23.573 1.00 93.50 84 GLU A O 1
ATOM 625 N N . GLU A 1 85 ? -21.063 7.189 21.393 1.00 92.94 85 GLU A N 1
ATOM 626 C CA . GLU A 1 85 ? -22.513 7.372 21.496 1.00 92.94 85 GLU A CA 1
ATOM 627 C C . GLU A 1 85 ? -23.170 6.211 22.248 1.00 92.94 85 GLU A C 1
ATOM 629 O O . GLU A 1 85 ? -23.907 6.438 23.208 1.00 92.94 85 GLU A O 1
ATOM 634 N N . TRP A 1 86 ? -22.817 4.967 21.912 1.00 89.75 86 TRP A N 1
ATOM 635 C CA . TRP A 1 86 ? -23.285 3.787 22.638 1.00 89.75 86 TRP A CA 1
ATOM 636 C C . TRP A 1 86 ? -22.917 3.834 24.130 1.00 89.75 86 TRP A C 1
ATOM 638 O O . TRP A 1 86 ? -23.778 3.595 24.977 1.00 89.75 86 TRP A O 1
ATOM 648 N N . GLN A 1 87 ? -21.674 4.197 24.468 1.00 92.19 87 GLN A N 1
ATOM 649 C CA . GLN A 1 87 ? -21.256 4.372 25.865 1.00 92.19 87 GLN A CA 1
ATOM 650 C C . GLN A 1 87 ? -22.040 5.484 26.566 1.00 92.19 87 GLN A C 1
ATOM 652 O O . GLN A 1 87 ? -22.422 5.348 27.723 1.00 92.19 87 GLN A O 1
ATOM 657 N N . ARG A 1 88 ? -22.315 6.599 25.884 1.00 91.62 88 ARG A N 1
ATOM 658 C CA . ARG A 1 88 ? -23.053 7.708 26.496 1.00 91.62 88 ARG A CA 1
ATOM 659 C C . ARG A 1 88 ? -24.517 7.358 26.760 1.00 91.62 88 ARG A C 1
ATOM 661 O O . ARG A 1 88 ? -25.046 7.757 27.793 1.00 91.62 88 ARG A O 1
ATOM 668 N N . GLU A 1 89 ? -25.174 6.681 25.825 1.00 88.50 89 GLU A N 1
ATOM 669 C CA . GLU A 1 89 ? -26.629 6.502 25.857 1.00 88.50 89 GLU A CA 1
ATOM 670 C C . GLU A 1 89 ? -27.061 5.18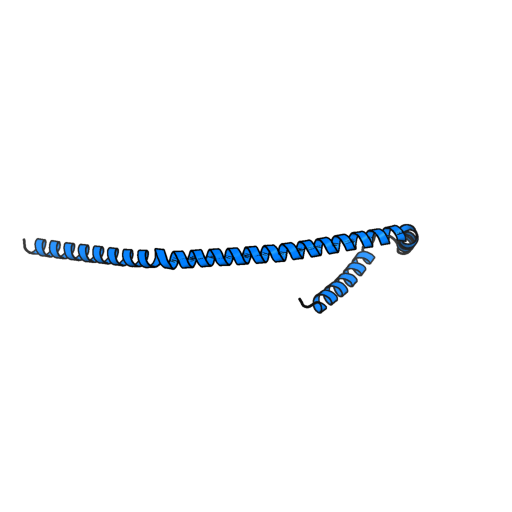0 26.488 1.00 88.50 89 GLU A C 1
ATOM 672 O O . GLU A 1 89 ? -28.003 5.142 27.279 1.00 88.50 89 GLU A O 1
ATOM 677 N N . ILE A 1 90 ? -26.374 4.086 26.162 1.00 88.12 90 ILE A N 1
ATOM 678 C CA . ILE A 1 90 ? -26.807 2.738 26.538 1.00 88.12 90 ILE A CA 1
ATOM 679 C C . ILE A 1 90 ? -26.201 2.307 27.876 1.00 88.12 90 ILE A C 1
ATOM 681 O O . ILE A 1 90 ? -26.900 1.707 28.691 1.00 88.12 90 ILE A O 1
ATOM 685 N N . GLU A 1 91 ? -24.935 2.633 28.143 1.00 87.81 91 GLU A N 1
ATOM 686 C CA . GLU A 1 91 ? -24.235 2.249 29.381 1.00 87.81 91 GLU A CA 1
ATOM 687 C C . GLU A 1 91 ? -24.946 2.695 30.680 1.00 87.81 91 GLU A C 1
ATOM 689 O O . GLU A 1 91 ? -25.162 1.846 31.558 1.00 87.81 91 GLU A O 1
ATOM 694 N N . PRO A 1 92 ? -25.396 3.961 30.834 1.00 88.62 92 PRO A N 1
ATOM 695 C CA . PRO A 1 92 ? -26.127 4.362 32.036 1.00 88.62 92 PRO A CA 1
ATOM 696 C C . PRO A 1 92 ? -27.490 3.671 32.139 1.00 88.62 92 PRO A C 1
ATOM 698 O O . PRO A 1 92 ? -27.930 3.348 33.240 1.00 88.62 92 PRO A O 1
ATOM 701 N N . ASN A 1 93 ? -28.138 3.392 31.005 1.00 87.50 93 ASN A N 1
ATOM 702 C CA . ASN A 1 93 ? -29.450 2.757 30.975 1.00 87.50 93 ASN A CA 1
ATOM 703 C C . ASN A 1 93 ? -29.370 1.279 31.391 1.00 87.50 93 ASN A C 1
ATOM 705 O O . ASN A 1 93 ? -30.192 0.808 32.172 1.00 87.50 93 ASN A O 1
ATOM 709 N N . ILE A 1 94 ? -28.329 0.563 30.947 1.00 86.94 94 ILE A N 1
ATOM 710 C CA . ILE A 1 94 ? -28.031 -0.801 31.413 1.00 86.94 94 ILE A CA 1
ATOM 711 C C . ILE A 1 94 ? -27.775 -0.807 32.921 1.00 86.94 94 ILE A C 1
ATOM 713 O O . ILE A 1 94 ? -28.290 -1.672 33.628 1.00 86.94 94 ILE A O 1
ATOM 717 N N . THR A 1 95 ? -27.009 0.164 33.418 1.00 89.19 95 THR A N 1
ATOM 718 C CA . THR A 1 95 ? -26.698 0.272 34.849 1.00 89.19 95 THR A CA 1
ATOM 719 C C . THR A 1 95 ? -27.962 0.526 35.675 1.00 89.19 95 THR A C 1
ATOM 721 O O . THR A 1 95 ? -28.178 -0.137 36.687 1.00 89.19 95 THR A O 1
ATOM 724 N N . ALA A 1 96 ? -28.837 1.426 35.220 1.00 90.12 96 ALA A N 1
ATOM 725 C CA . ALA A 1 96 ? -30.119 1.691 35.869 1.00 90.12 96 ALA A CA 1
ATOM 726 C C . ALA A 1 96 ? -31.025 0.448 35.887 1.00 90.12 96 ALA A C 1
ATOM 728 O O . ALA A 1 96 ? -31.553 0.088 36.935 1.00 90.12 96 ALA A O 1
ATOM 729 N N . MET A 1 97 ? -31.135 -0.271 34.763 1.00 88.44 97 MET A N 1
ATOM 730 C CA . MET A 1 97 ? -31.914 -1.514 34.688 1.00 88.44 97 MET A CA 1
ATOM 731 C C . MET A 1 97 ? -31.394 -2.605 35.635 1.00 88.44 97 MET A C 1
ATOM 733 O O . MET A 1 97 ? -32.184 -3.374 36.182 1.00 88.44 97 MET A O 1
ATOM 737 N N . GLN A 1 98 ? -30.076 -2.707 35.831 1.00 91.44 98 GLN A N 1
ATOM 738 C CA . GLN A 1 98 ? -29.495 -3.648 36.794 1.00 91.44 98 GLN A CA 1
ATOM 739 C C . GLN A 1 98 ? -29.874 -3.303 38.236 1.00 91.44 98 GLN A C 1
ATOM 741 O O . GLN A 1 98 ? -30.140 -4.214 39.024 1.00 91.44 98 GLN A O 1
ATOM 746 N N . GLU A 1 99 ? -29.925 -2.015 38.571 1.00 92.81 99 GLU A N 1
ATOM 747 C CA . GLU A 1 99 ? -30.331 -1.564 39.900 1.00 92.81 99 GLU A CA 1
ATOM 748 C C . GLU A 1 99 ? -31.823 -1.826 40.142 1.00 92.81 99 GLU A C 1
ATOM 750 O O . GLU A 1 99 ? -32.179 -2.434 41.151 1.00 92.81 99 GLU A O 1
ATOM 755 N N . GLU A 1 100 ? -32.689 -1.512 39.172 1.00 91.44 100 GLU A N 1
ATOM 756 C CA . GLU A 1 100 ? -34.124 -1.828 39.247 1.00 91.44 100 GLU A CA 1
ATOM 757 C C . GLU A 1 100 ? -34.375 -3.340 39.406 1.00 91.44 100 GLU A C 1
ATOM 759 O O . GLU A 1 100 ? -35.165 -3.769 40.250 1.00 91.44 100 GLU A O 1
ATOM 764 N N . MET A 1 101 ? -33.654 -4.181 38.655 1.00 91.00 101 MET A N 1
ATOM 765 C CA . MET A 1 101 ? -33.714 -5.643 38.796 1.00 91.00 101 MET A CA 1
ATOM 766 C C . MET A 1 101 ? -33.326 -6.109 40.206 1.00 91.00 101 MET A C 1
ATOM 768 O O . MET A 1 101 ? -33.923 -7.047 40.744 1.00 91.00 101 MET A O 1
ATOM 772 N N . ARG A 1 102 ? -32.335 -5.456 40.820 1.00 93.88 102 ARG A N 1
ATOM 773 C CA . ARG A 1 102 ? -31.869 -5.766 42.174 1.00 93.88 102 ARG A CA 1
ATOM 774 C C . ARG A 1 102 ? -32.897 -5.363 43.232 1.00 93.88 102 ARG A C 1
ATOM 776 O O . ARG A 1 102 ? -33.135 -6.127 44.169 1.00 93.88 102 ARG A O 1
ATOM 783 N N . GLU A 1 103 ? -33.542 -4.211 43.072 1.00 94.06 103 GLU A N 1
ATOM 784 C CA . GLU A 1 103 ? -34.632 -3.771 43.950 1.00 94.06 103 GLU A CA 1
ATOM 785 C C . GLU A 1 103 ? -35.845 -4.707 43.880 1.00 94.06 103 GLU A C 1
ATOM 787 O O . GLU A 1 103 ? -36.394 -5.095 44.919 1.00 94.06 103 GLU A O 1
ATOM 792 N N . ILE A 1 104 ? -36.224 -5.143 42.674 1.00 93.38 104 ILE A N 1
ATOM 793 C CA . ILE A 1 104 ? -37.291 -6.133 42.477 1.00 93.38 104 ILE A CA 1
ATOM 794 C C . ILE A 1 104 ? -36.945 -7.437 43.206 1.00 93.38 104 ILE A C 1
ATOM 796 O O . ILE A 1 104 ? -37.774 -7.977 43.941 1.00 93.38 104 ILE A O 1
ATOM 800 N N . GLN A 1 105 ? -35.710 -7.927 43.066 1.00 91.56 105 GLN A N 1
ATOM 801 C CA . GLN A 1 105 ? -35.267 -9.166 43.708 1.00 91.56 105 GLN A CA 1
ATOM 802 C C . GLN A 1 105 ? -35.276 -9.074 45.244 1.00 91.56 105 GLN A C 1
ATOM 804 O O . GLN A 1 105 ? -35.713 -10.009 45.925 1.00 91.56 105 GLN A O 1
ATOM 809 N N . ASN A 1 106 ? -34.861 -7.931 45.795 1.00 94.69 106 ASN A N 1
ATOM 810 C CA . ASN A 1 106 ? -34.946 -7.660 47.230 1.00 94.69 106 ASN A CA 1
ATOM 811 C C . ASN A 1 106 ? -36.403 -7.636 47.713 1.00 94.69 106 ASN A C 1
ATOM 813 O O . ASN A 1 106 ? -36.720 -8.230 48.743 1.00 94.69 106 ASN A O 1
ATOM 817 N N . THR A 1 107 ? -37.297 -6.996 46.958 1.00 92.75 107 THR A N 1
ATOM 818 C CA . THR A 1 107 ? -38.725 -6.919 47.297 1.00 92.75 107 THR A CA 1
ATOM 819 C C . THR A 1 107 ? -39.376 -8.303 47.302 1.00 92.75 107 THR A C 1
ATOM 821 O O . THR A 1 107 ? -40.101 -8.634 48.239 1.00 92.75 107 THR A O 1
ATOM 824 N N . ILE A 1 108 ? -39.075 -9.148 46.309 1.00 92.25 108 ILE A N 1
ATOM 825 C CA . ILE A 1 108 ? -39.562 -10.537 46.256 1.00 92.25 108 ILE A CA 1
ATOM 826 C C . ILE A 1 108 ? -39.070 -11.332 47.473 1.00 92.25 108 ILE A C 1
ATOM 828 O O . ILE A 1 108 ? -39.873 -11.976 48.142 1.00 92.25 108 ILE A O 1
ATOM 832 N N . SER A 1 109 ? -37.783 -11.221 47.817 1.00 90.50 109 SER A N 1
ATOM 833 C CA . SER A 1 109 ? -37.204 -11.910 48.982 1.00 90.50 109 SER A CA 1
ATOM 834 C C . SER A 1 109 ? -37.881 -11.500 50.298 1.00 90.50 109 SER A C 1
ATOM 836 O O . SER A 1 109 ? -38.175 -12.340 51.148 1.00 90.50 109 SER A O 1
ATOM 838 N N . GLN A 1 110 ? -38.176 -10.206 50.464 1.00 90.56 110 GLN A N 1
ATOM 839 C CA . GLN A 1 110 ? -38.893 -9.701 51.639 1.00 90.56 110 GLN A CA 1
ATOM 840 C C . GLN A 1 110 ? -40.342 -10.200 51.703 1.00 90.56 110 GLN A C 1
ATOM 842 O O . GLN A 1 110 ? -40.841 -10.497 52.789 1.00 90.56 110 GLN A O 1
ATOM 847 N N . LEU A 1 111 ? -41.028 -10.292 50.558 1.00 90.81 111 LEU A N 1
ATOM 848 C CA . LEU A 1 111 ? -42.384 -10.841 50.483 1.00 90.81 111 LEU A CA 1
ATOM 849 C C . LEU A 1 111 ? -42.407 -12.330 50.855 1.00 90.81 111 LEU A C 1
ATOM 851 O O . LEU A 1 111 ? -43.286 -12.746 51.607 1.00 90.81 111 LEU A O 1
ATOM 855 N N . GLU A 1 112 ? -41.431 -13.115 50.392 1.00 87.25 112 GLU A N 1
ATOM 856 C CA . GLU A 1 112 ? -41.298 -14.531 50.757 1.00 87.25 112 GLU A CA 1
ATOM 857 C C . GLU A 1 112 ? -41.055 -14.724 52.259 1.00 87.25 112 GLU A C 1
ATOM 859 O O . GLU A 1 112 ? -41.710 -15.566 52.876 1.00 87.25 112 GLU A O 1
ATOM 864 N N . GLN A 1 113 ? -40.173 -13.922 52.867 1.00 89.00 113 GLN A N 1
ATOM 865 C CA . GLN A 1 113 ? -39.932 -13.971 54.314 1.00 89.00 113 GLN A CA 1
ATOM 866 C C . GLN A 1 113 ? -41.193 -13.648 55.118 1.00 89.00 113 GLN A C 1
ATOM 868 O O . GLN A 1 113 ? -41.545 -14.407 56.019 1.00 89.00 113 GLN A O 1
ATOM 873 N N . LYS A 1 114 ? -41.910 -12.571 54.768 1.00 86.56 114 LYS A N 1
ATOM 874 C CA . LYS A 1 114 ? -43.157 -12.201 55.458 1.00 86.56 114 LYS A CA 1
ATOM 875 C C . LYS A 1 114 ? -44.227 -13.283 55.330 1.00 86.56 114 LYS A C 1
ATOM 877 O O . LYS A 1 114 ? -44.885 -13.601 56.314 1.00 86.56 114 LYS A O 1
ATOM 882 N N . LEU A 1 115 ? -44.375 -13.882 54.146 1.00 82.94 115 LEU A N 1
ATOM 883 C CA . LEU A 1 115 ? -45.303 -14.995 53.926 1.00 82.94 115 LEU A CA 1
ATOM 884 C C . LEU A 1 115 ? -44.924 -16.238 54.740 1.00 82.94 115 LEU A C 1
ATOM 886 O O . LEU A 1 115 ? -45.814 -16.928 55.231 1.00 82.94 115 LEU A O 1
ATOM 890 N N . GLN A 1 116 ? -43.632 -16.544 54.894 1.00 81.00 116 GLN A N 1
ATOM 891 C CA . GLN A 1 116 ? -43.177 -17.648 55.746 1.00 81.00 116 GLN A CA 1
ATOM 892 C C . GLN A 1 116 ? -43.408 -17.370 57.236 1.00 81.00 116 GLN A C 1
ATOM 894 O O . GLN A 1 116 ? -43.847 -18.273 57.949 1.00 81.00 116 GLN A O 1
ATOM 899 N N . GLU A 1 117 ? -43.165 -16.146 57.710 1.00 79.38 117 GLU A N 1
ATOM 900 C CA . GLU A 1 117 ? -43.447 -15.746 59.096 1.00 79.38 117 GLU A CA 1
ATOM 901 C C . GLU A 1 117 ? -44.942 -15.857 59.425 1.00 79.38 117 GLU A C 1
ATOM 903 O O . GLU A 1 117 ? -45.299 -16.455 60.443 1.00 79.38 117 GLU A O 1
ATOM 908 N N . GLU A 1 118 ? -45.816 -15.380 58.533 1.00 74.88 118 GLU A N 1
ATOM 909 C CA . GLU A 1 118 ? -47.276 -15.440 58.702 1.00 74.88 118 GLU A CA 1
ATOM 910 C C . GLU A 1 118 ? -47.799 -16.889 58.702 1.00 74.88 118 GLU A C 1
ATOM 912 O O . GLU A 1 118 ? -48.665 -17.252 59.495 1.00 74.88 118 GLU A O 1
ATOM 917 N N . LYS A 1 119 ? -47.211 -17.768 57.877 1.00 69.69 119 LYS A N 1
ATOM 918 C CA . LYS A 1 119 ? -47.531 -19.208 57.859 1.00 69.69 119 LYS A CA 1
ATOM 919 C C . LYS A 1 119 ? -47.030 -19.977 59.083 1.00 69.69 119 LYS A C 1
ATOM 921 O O . LYS A 1 119 ? -47.473 -21.096 59.300 1.00 69.69 119 LYS A O 1
ATOM 926 N N . SER A 1 120 ? -46.077 -19.417 59.826 1.00 60.69 120 SER A N 1
ATOM 927 C CA . SER A 1 120 ? -45.501 -20.024 61.035 1.00 60.69 120 SER A CA 1
ATOM 928 C C . SER A 1 120 ? -46.249 -19.616 62.309 1.00 60.69 120 SER A C 1
ATOM 930 O O . SER A 1 120 ? -46.001 -20.185 63.371 1.00 60.69 120 SER A O 1
ATOM 932 N N . THR A 1 121 ? -47.126 -18.609 62.220 1.00 55.88 121 THR A N 1
ATOM 933 C CA . THR A 1 121 ? -47.919 -18.073 63.341 1.00 55.88 121 THR A CA 1
ATOM 934 C C . THR A 1 121 ? -49.373 -18.562 63.368 1.00 55.88 121 THR A C 1
ATOM 936 O O . THR A 1 121 ? -50.086 -18.257 64.326 1.00 55.88 121 THR A O 1
ATOM 939 N N . VAL A 1 122 ? -49.796 -19.343 62.366 1.00 45.88 122 VAL A N 1
ATOM 940 C CA . VAL A 1 122 ? -51.083 -20.066 62.294 1.00 45.88 122 VAL A CA 1
ATOM 941 C C . VAL A 1 122 ? -50.835 -21.558 62.463 1.00 45.88 122 VAL A C 1
ATOM 943 O O . VAL A 1 122 ? -51.601 -22.192 63.222 1.00 45.88 122 VAL A O 1
#

pLDDT: mean 89.09, std 8.14, range [45.88, 97.31]

Foldseek 3Di:
DPVVVVVVVCVVCVVVVVVVCVVPPPDDPVVVVVCCVVCVVVVVVVVVVVVVVVVVVVVVVVVCVVVVVVVVVVVVVVVVVVVVVCCVPVVVVVVVVVVVVVVVVVVVVVVVVVVVVVVVVD

InterPro domains:
  IPR024623 Uncharacterised protein family YtxH [PF12732] (9-72)
  IPR052928 Uncharacterized desiccation-related membrane-associated [PTHR35792] (2-118)

Sequence (122 aa):
MNTKALAYGVLIGGVVGAATALLTAPSSGKELRNQLKESKSDWIRIAQDLKEDAIDIKNSVAKVSKEGKEIIKELAGDVKMAVEEWQREIEPNITAMQEEMREIQNTISQLEQKLQEEKSTV

Radius of gyration: 37.93 Å; chains: 1; bounding box: 75×28×101 Å

Organism: NCBI:txid2833580

Secondary structure (DSSP, 8-state):
--HHHHHHHHHHHHHHHHHHHHHH--S-HHHHHHHHHHSHHHHHHHHHHHHHHHHHHHHHHHHHHHHHHHHHHHHHHHHHHHHHHHHHHHHHHHHHHHHHHHHHHHHHHHHHHHHHHHHH--